Protein AF-A0A352GIX6-F1 (afdb_monomer)

Structure (mmCIF, N/CA/C/O backbone):
data_AF-A0A352GIX6-F1
#
_entry.id   AF-A0A352GIX6-F1
#
loop_
_atom_site.group_PDB
_atom_site.id
_atom_site.type_symbol
_atom_site.label_atom_id
_atom_site.label_alt_id
_atom_site.label_comp_id
_atom_site.label_asym_id
_atom_site.label_entity_id
_atom_site.label_seq_id
_atom_site.pdbx_PDB_ins_code
_atom_site.Cartn_x
_atom_site.Cartn_y
_atom_site.Cartn_z
_atom_site.occupancy
_atom_site.B_iso_or_equiv
_atom_site.auth_seq_id
_atom_site.auth_comp_id
_atom_site.auth_asym_id
_atom_site.auth_atom_id
_atom_site.pdbx_PDB_model_num
ATOM 1 N N . LYS A 1 1 ? 12.774 12.248 -13.708 1.00 42.34 1 LYS A N 1
ATOM 2 C CA . LYS A 1 1 ? 13.235 11.854 -12.356 1.00 42.34 1 LYS A CA 1
ATOM 3 C C . LYS A 1 1 ? 14.541 11.072 -12.514 1.00 42.34 1 LYS A C 1
ATOM 5 O O . LYS A 1 1 ? 14.496 9.900 -12.850 1.00 42.34 1 LYS A O 1
ATOM 10 N N . THR A 1 2 ? 15.687 11.749 -12.413 1.00 44.34 2 THR A N 1
ATOM 11 C CA . THR A 1 2 ? 17.051 11.194 -12.540 1.00 44.34 2 THR A CA 1
ATOM 12 C C . THR A 1 2 ? 17.652 11.023 -11.147 1.00 44.34 2 THR A C 1
ATOM 14 O O . THR A 1 2 ? 18.487 11.800 -10.703 1.00 44.34 2 THR A O 1
ATOM 17 N N . GLY A 1 3 ? 17.160 10.013 -10.443 1.00 44.16 3 GLY A N 1
ATOM 18 C CA . GLY A 1 3 ? 17.657 9.559 -9.152 1.00 44.16 3 GLY A CA 1
ATOM 19 C C . GLY A 1 3 ? 17.066 8.177 -8.933 1.00 44.16 3 GLY A C 1
ATOM 20 O O . GLY A 1 3 ? 15.849 8.023 -9.021 1.00 44.16 3 GLY A O 1
ATOM 21 N N . MET A 1 4 ? 17.912 7.160 -8.779 1.00 46.12 4 MET A N 1
ATOM 22 C CA . MET A 1 4 ? 17.459 5.820 -8.413 1.00 46.12 4 MET A CA 1
ATOM 23 C C . MET A 1 4 ? 16.959 5.877 -6.969 1.00 46.12 4 MET A C 1
ATOM 25 O O . MET A 1 4 ? 17.721 5.645 -6.038 1.00 46.12 4 MET A O 1
ATOM 29 N N . GLU A 1 5 ? 15.684 6.207 -6.788 1.00 52.06 5 GLU A N 1
ATOM 30 C CA . GLU A 1 5 ? 14.963 5.989 -5.535 1.00 52.06 5 GLU A CA 1
ATOM 31 C C . GLU A 1 5 ? 14.752 4.475 -5.391 1.00 52.06 5 GLU A C 1
ATOM 33 O O . GLU A 1 5 ? 13.678 3.945 -5.670 1.00 52.06 5 GLU A O 1
ATOM 38 N N . MET A 1 6 ? 15.812 3.743 -5.031 1.00 55.06 6 MET A N 1
ATOM 39 C CA . MET A 1 6 ? 15.712 2.339 -4.624 1.00 55.06 6 MET A CA 1
ATOM 40 C C . MET A 1 6 ? 15.178 2.267 -3.189 1.00 55.06 6 MET A C 1
ATOM 42 O O . MET A 1 6 ? 15.855 1.806 -2.274 1.00 55.06 6 MET A O 1
ATOM 46 N N . GLY A 1 7 ? 13.962 2.769 -2.985 1.00 67.19 7 GLY A N 1
ATOM 47 C CA . GLY A 1 7 ? 13.202 2.537 -1.766 1.00 67.19 7 GLY A CA 1
ATOM 48 C C . GLY A 1 7 ? 12.529 1.170 -1.843 1.00 67.19 7 GLY A C 1
ATOM 49 O O . GLY A 1 7 ? 11.880 0.848 -2.838 1.00 67.19 7 GLY A O 1
ATOM 50 N N . SER A 1 8 ? 12.678 0.350 -0.803 1.00 73.56 8 SER A N 1
ATOM 51 C CA . SER A 1 8 ? 11.826 -0.833 -0.651 1.00 73.56 8 SER A CA 1
ATOM 52 C C . SER A 1 8 ? 10.446 -0.381 -0.183 1.00 73.56 8 SER A C 1
ATOM 54 O O . SER A 1 8 ? 10.345 0.369 0.785 1.00 73.56 8 SER A O 1
ATOM 56 N N . TRP A 1 9 ? 9.392 -0.831 -0.861 1.00 80.75 9 TRP A N 1
ATOM 57 C CA . TRP A 1 9 ? 8.010 -0.522 -0.500 1.00 80.75 9 TRP A CA 1
ATOM 58 C C . TRP A 1 9 ? 7.273 -1.776 -0.025 1.00 80.75 9 TRP A C 1
ATOM 60 O O . TRP A 1 9 ? 7.615 -2.902 -0.389 1.00 80.75 9 TRP A O 1
ATOM 70 N N . PHE A 1 10 ? 6.236 -1.568 0.785 1.00 82.62 10 PHE A N 1
ATOM 71 C CA . PHE A 1 10 ? 5.347 -2.621 1.273 1.00 82.62 10 PHE A CA 1
ATOM 72 C C . PHE A 1 10 ? 3.919 -2.381 0.782 1.00 82.62 10 PHE A C 1
ATOM 74 O O . PHE A 1 10 ? 3.495 -1.238 0.624 1.00 82.62 10 PHE A O 1
ATOM 81 N N . GLY A 1 11 ? 3.177 -3.465 0.535 1.00 85.94 11 GLY A N 1
ATOM 82 C CA . GLY A 1 11 ? 1.848 -3.416 -0.072 1.00 85.94 11 GLY A CA 1
ATOM 83 C C . GLY A 1 11 ? 0.804 -4.288 0.622 1.00 85.94 11 GLY A C 1
ATOM 84 O O . GLY A 1 11 ? 1.053 -5.459 0.899 1.00 85.94 11 GLY A O 1
ATOM 85 N N . LEU A 1 12 ? -0.366 -3.690 0.867 1.00 88.44 12 LEU A N 1
ATOM 86 C CA . LEU A 1 12 ? -1.664 -4.302 1.187 1.00 88.44 12 LEU A CA 1
ATOM 87 C C . LEU A 1 12 ? -2.327 -5.000 -0.014 1.00 88.44 12 LEU A C 1
ATOM 89 O O . LEU A 1 12 ? -2.843 -4.271 -0.854 1.00 88.44 12 LEU A O 1
ATOM 93 N N . LEU A 1 13 ? -2.382 -6.336 -0.124 1.00 90.38 13 LEU A N 1
ATOM 94 C CA . LEU A 1 13 ? -3.147 -7.006 -1.196 1.00 90.38 13 LEU A CA 1
ATOM 95 C C . LEU A 1 13 ? -4.295 -7.870 -0.662 1.00 90.38 13 LEU A C 1
ATOM 97 O O . LEU A 1 13 ? -4.161 -8.542 0.359 1.00 90.38 13 LEU A O 1
ATOM 101 N N . ALA A 1 14 ? -5.406 -7.882 -1.400 1.00 91.25 14 ALA A N 1
ATOM 102 C CA . ALA A 1 14 ? -6.563 -8.746 -1.175 1.00 91.25 14 ALA A CA 1
ATOM 103 C C . ALA A 1 14 ? -6.861 -9.584 -2.440 1.00 91.25 14 ALA A C 1
ATOM 105 O O . ALA A 1 14 ? -6.452 -9.188 -3.536 1.00 91.25 14 ALA A O 1
ATOM 106 N N . PRO A 1 15 ? -7.560 -10.731 -2.328 1.00 94.31 15 PRO A N 1
ATOM 107 C CA . PRO A 1 15 ? -7.900 -11.570 -3.478 1.00 94.31 15 PRO A CA 1
ATOM 108 C C . PRO A 1 15 ? -8.700 -10.838 -4.563 1.00 94.31 15 PRO A C 1
ATOM 110 O O . PRO A 1 15 ? -9.482 -9.924 -4.281 1.00 94.31 15 PRO A O 1
ATOM 113 N N . ALA A 1 16 ? -8.560 -11.292 -5.810 1.00 92.31 16 ALA A N 1
ATOM 114 C CA . ALA A 1 16 ? -9.378 -10.799 -6.913 1.00 92.31 16 ALA A CA 1
ATOM 115 C C . ALA A 1 16 ? -10.873 -11.029 -6.624 1.00 92.31 16 ALA 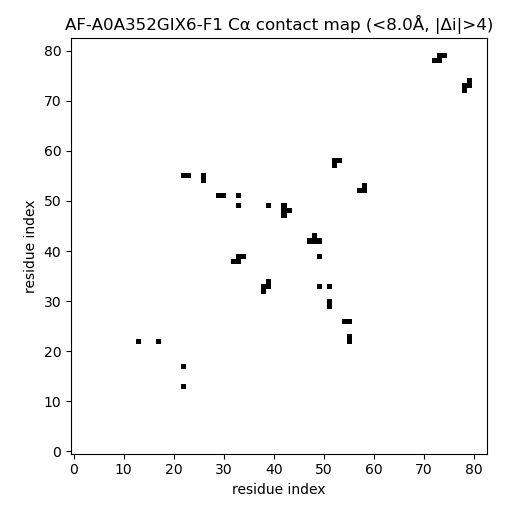A C 1
ATOM 117 O O . ALA A 1 16 ? -11.267 -12.096 -6.158 1.00 92.31 16 ALA A O 1
ATOM 118 N N . GLY A 1 17 ? -11.698 -10.013 -6.886 1.00 92.31 17 GLY A N 1
ATOM 119 C CA . GLY A 1 17 ? -13.133 -10.048 -6.588 1.00 92.31 17 GLY A CA 1
ATOM 120 C C . GLY A 1 17 ? -13.504 -9.687 -5.146 1.00 92.31 17 GLY A C 1
ATOM 121 O O . GLY A 1 17 ? -14.682 -9.746 -4.803 1.00 92.31 17 GLY A O 1
ATOM 122 N N . THR A 1 18 ? -12.543 -9.284 -4.304 1.00 94.50 18 THR A N 1
ATOM 123 C CA . THR A 1 18 ? -12.857 -8.731 -2.977 1.00 94.50 1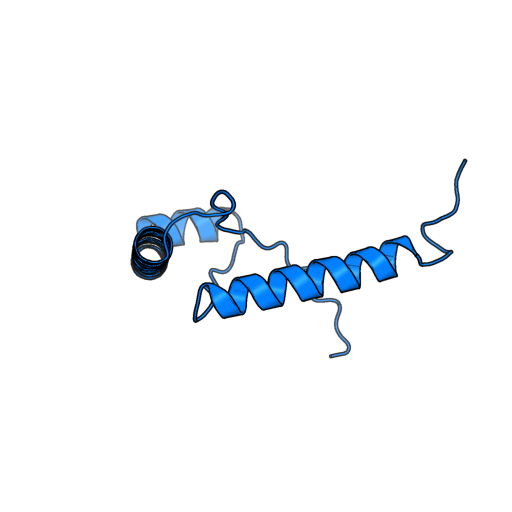8 THR A CA 1
ATOM 124 C C . THR A 1 18 ? -13.814 -7.536 -3.122 1.00 94.50 18 THR A C 1
ATOM 126 O O . THR A 1 18 ? -13.513 -6.620 -3.893 1.00 94.50 18 THR A O 1
ATOM 129 N N . PRO A 1 19 ? -14.950 -7.506 -2.397 1.00 96.25 19 PRO A N 1
ATOM 130 C CA . PRO A 1 19 ? -15.901 -6.401 -2.477 1.00 96.25 19 PRO A CA 1
ATOM 131 C C . PRO A 1 19 ? -15.257 -5.056 -2.134 1.00 96.25 19 PRO A C 1
ATOM 133 O O . PRO A 1 19 ? -14.474 -4.966 -1.184 1.00 96.25 19 PRO A O 1
ATOM 136 N N . LYS A 1 20 ? -15.648 -3.995 -2.852 1.00 92.75 20 LYS A N 1
ATOM 137 C CA . LYS A 1 20 ? -15.105 -2.642 -2.652 1.00 92.75 20 LYS A CA 1
ATOM 138 C C . LYS A 1 20 ? -15.204 -2.180 -1.195 1.00 92.75 20 LYS A C 1
ATOM 140 O O . LYS A 1 20 ? -14.230 -1.670 -0.661 1.00 92.75 20 LYS A O 1
ATOM 145 N N . GLU A 1 21 ? -16.317 -2.449 -0.516 1.00 95.31 21 GLU A N 1
ATOM 146 C CA . GLU A 1 21 ? -16.484 -2.078 0.896 1.00 95.31 21 GLU A CA 1
ATOM 147 C C . GLU A 1 21 ? -15.441 -2.712 1.829 1.00 95.31 21 GLU A C 1
ATOM 149 O O . GLU A 1 21 ? -15.026 -2.094 2.808 1.00 95.31 21 GLU A O 1
ATOM 154 N N . ALA A 1 22 ? -15.010 -3.947 1.556 1.00 95.81 22 ALA A N 1
ATOM 155 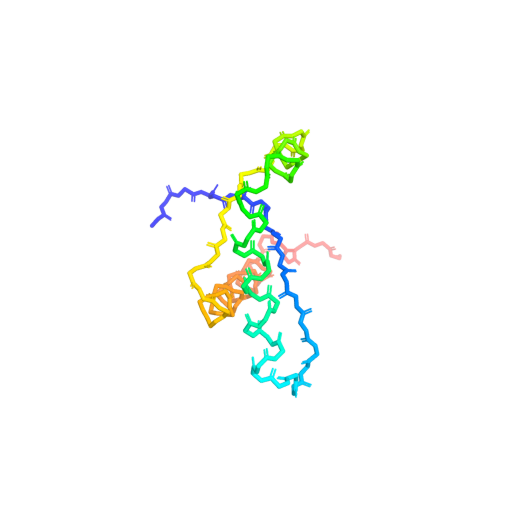C CA . ALA A 1 22 ? -13.970 -4.595 2.347 1.00 95.81 22 ALA A CA 1
ATOM 156 C C . ALA A 1 22 ? -12.601 -3.949 2.087 1.00 95.81 22 ALA A C 1
ATOM 158 O O . ALA A 1 22 ? -11.850 -3.710 3.032 1.00 95.81 22 ALA A O 1
ATOM 159 N N . VAL A 1 23 ? -12.307 -3.606 0.828 1.00 94.38 23 VAL A N 1
ATOM 160 C CA . VAL A 1 23 ? -11.087 -2.876 0.449 1.00 94.38 23 VAL A CA 1
ATOM 161 C C . VAL A 1 23 ? -11.057 -1.494 1.103 1.00 94.38 23 VAL A C 1
ATOM 163 O O . VAL A 1 23 ? -10.058 -1.132 1.722 1.00 94.38 23 VAL A O 1
ATOM 166 N N . ASP A 1 24 ? -12.165 -0.760 1.050 1.00 93.62 24 ASP A N 1
ATOM 167 C CA . ASP A 1 24 ? -12.281 0.578 1.632 1.00 93.62 24 ASP A CA 1
ATOM 168 C C . ASP A 1 24 ? -12.101 0.536 3.163 1.00 93.62 24 ASP A C 1
ATOM 170 O O . ASP A 1 24 ? -11.406 1.379 3.735 1.00 93.62 24 ASP A O 1
ATOM 174 N N . LYS A 1 25 ? -12.643 -0.488 3.841 1.00 94.38 25 LYS A N 1
ATOM 175 C CA . LYS A 1 25 ? -12.427 -0.709 5.284 1.00 94.38 25 LYS A CA 1
ATOM 176 C C . LYS A 1 25 ? -10.964 -0.993 5.621 1.00 94.38 25 LYS A C 1
ATOM 178 O O . LYS A 1 25 ? -10.445 -0.430 6.585 1.00 94.38 25 LYS A O 1
ATOM 183 N N . LEU A 1 26 ? -10.290 -1.842 4.843 1.00 92.50 26 LEU A N 1
ATOM 184 C CA . LEU A 1 26 ? -8.861 -2.120 5.025 1.00 92.50 26 LEU A CA 1
ATOM 185 C C . LEU A 1 26 ? -8.028 -0.853 4.823 1.00 92.50 26 LEU A C 1
ATOM 187 O O . LEU A 1 26 ? -7.148 -0.554 5.629 1.00 92.50 26 LEU A O 1
ATOM 191 N N . PHE A 1 27 ? -8.347 -0.069 3.796 1.00 92.50 27 PHE A N 1
ATOM 192 C CA . PHE A 1 27 ? -7.676 1.195 3.530 1.00 92.50 27 PHE A CA 1
ATOM 193 C C . PHE A 1 27 ? -7.869 2.208 4.666 1.00 92.50 27 PHE A C 1
ATOM 195 O O . PHE A 1 27 ? -6.900 2.814 5.124 1.00 92.50 27 PHE A O 1
ATOM 202 N N . ALA A 1 28 ? -9.086 2.342 5.197 1.00 92.50 28 ALA A N 1
ATOM 203 C CA . ALA A 1 28 ? -9.361 3.201 6.349 1.00 92.50 28 ALA A CA 1
ATOM 204 C C . ALA A 1 28 ? -8.582 2.766 7.607 1.00 92.50 28 ALA A C 1
ATOM 206 O O . ALA A 1 28 ? -8.064 3.608 8.349 1.00 92.50 28 ALA A O 1
ATOM 207 N N . ALA A 1 29 ? -8.440 1.456 7.833 1.00 91.19 29 ALA A N 1
ATOM 208 C CA . ALA A 1 29 ? -7.629 0.928 8.928 1.00 91.19 29 ALA A CA 1
ATOM 209 C C . ALA A 1 29 ? -6.137 1.254 8.742 1.00 91.19 29 ALA A C 1
ATOM 211 O O . ALA A 1 29 ? -5.484 1.689 9.691 1.00 91.19 29 ALA A O 1
ATOM 212 N N . MET A 1 30 ? -5.610 1.132 7.519 1.00 88.94 30 MET A N 1
ATOM 213 C CA . MET A 1 30 ? -4.234 1.525 7.186 1.00 88.94 30 MET A CA 1
ATOM 214 C C . MET A 1 30 ? -4.007 3.023 7.407 1.00 88.94 30 MET A C 1
ATOM 216 O O . MET A 1 30 ? -3.040 3.416 8.058 1.00 88.94 30 MET A O 1
ATOM 220 N N . GLN A 1 31 ? -4.937 3.867 6.958 1.00 88.62 31 GLN A N 1
ATOM 221 C CA . GLN A 1 31 ? -4.880 5.304 7.219 1.00 88.62 31 GLN A CA 1
ATOM 222 C C . GLN A 1 31 ? -4.912 5.639 8.712 1.00 88.62 31 GLN A C 1
ATOM 224 O O . GLN A 1 31 ? -4.255 6.585 9.128 1.00 88.62 31 GLN A O 1
ATOM 229 N N . SER A 1 32 ? -5.623 4.861 9.526 1.00 88.44 32 SER A N 1
ATOM 230 C CA . SER A 1 32 ? -5.623 5.029 10.986 1.00 88.44 32 SER A CA 1
ATOM 231 C C . SER A 1 32 ? -4.309 4.550 11.618 1.00 88.44 32 SER A C 1
ATOM 233 O O . SER A 1 32 ? -3.842 5.103 12.614 1.00 88.44 32 SER A O 1
ATOM 235 N N . ALA A 1 33 ? -3.666 3.537 11.030 1.00 85.19 33 ALA A N 1
ATOM 236 C CA . ALA A 1 33 ? -2.382 3.026 11.497 1.00 85.19 33 ALA A CA 1
ATOM 237 C C . ALA A 1 33 ? -1.248 4.053 11.336 1.00 85.19 33 ALA A 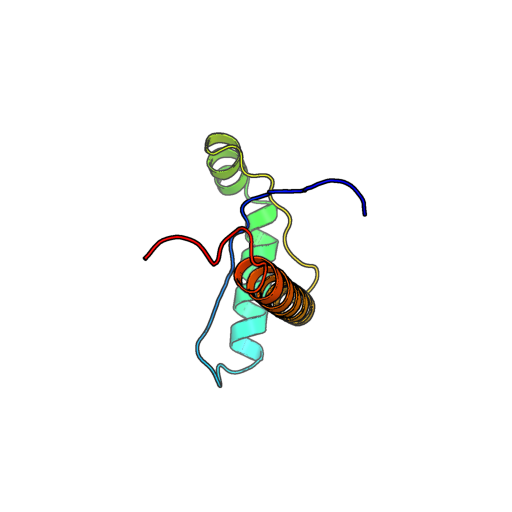C 1
ATOM 239 O O . ALA A 1 33 ? -0.345 4.078 12.174 1.00 85.19 33 ALA A O 1
ATOM 240 N N . LYS A 1 34 ? -1.322 4.951 10.340 1.00 81.12 34 LYS A N 1
ATOM 241 C CA . LYS A 1 34 ? -0.315 6.009 10.118 1.00 81.12 34 LYS A CA 1
ATOM 242 C C . LYS A 1 34 ? -0.180 6.981 11.292 1.00 81.12 34 LYS A C 1
ATOM 244 O O . LYS A 1 34 ? 0.879 7.565 11.476 1.00 81.12 34 LYS A O 1
ATOM 249 N N . THR A 1 35 ? -1.233 7.146 12.095 1.00 83.69 35 THR A N 1
ATOM 250 C CA . THR A 1 35 ? -1.235 8.014 13.284 1.00 83.69 35 THR A CA 1
ATOM 251 C C . THR A 1 35 ? -0.963 7.253 14.580 1.00 83.69 35 THR A C 1
ATOM 253 O O . THR A 1 35 ? -0.904 7.854 15.650 1.00 83.69 35 THR A O 1
ATOM 256 N N . SER A 1 36 ? -0.811 5.927 14.527 1.00 88.25 36 SER A N 1
ATOM 257 C CA . SER A 1 36 ? -0.520 5.129 15.713 1.00 88.25 36 SER A CA 1
ATOM 258 C C . SER A 1 36 ? 0.957 5.247 16.078 1.00 88.25 36 SER A C 1
ATOM 260 O O . SER A 1 36 ? 1.824 4.742 15.365 1.00 88.25 36 SER A O 1
ATOM 262 N N . ALA A 1 37 ? 1.245 5.867 17.226 1.00 85.88 37 ALA A N 1
ATOM 263 C CA . ALA A 1 37 ? 2.610 6.034 17.731 1.00 85.88 37 ALA A CA 1
ATOM 264 C C . ALA A 1 37 ? 3.364 4.697 17.804 1.00 85.88 37 ALA A C 1
ATOM 266 O O . ALA A 1 37 ? 4.489 4.593 17.330 1.00 85.88 37 ALA A O 1
ATOM 267 N N . LYS A 1 38 ? 2.694 3.638 18.274 1.00 88.50 38 LYS A N 1
ATOM 268 C CA . LYS A 1 38 ? 3.266 2.288 18.344 1.00 88.50 38 LYS A CA 1
ATOM 269 C C . LYS A 1 38 ? 3.668 1.744 16.968 1.00 88.50 38 LYS A C 1
ATOM 271 O O . LYS A 1 38 ? 4.687 1.069 16.851 1.00 88.50 38 LYS A O 1
ATOM 276 N N . VAL A 1 39 ? 2.861 1.997 15.937 1.00 86.56 39 VAL A N 1
ATOM 277 C CA . VAL A 1 39 ? 3.145 1.557 14.560 1.00 86.56 39 VAL A CA 1
ATOM 278 C C . VAL A 1 39 ? 4.317 2.353 13.989 1.00 86.56 39 VAL A C 1
ATOM 280 O O . VAL A 1 39 ? 5.261 1.762 13.467 1.00 86.56 39 VAL A O 1
ATOM 283 N N . LEU A 1 40 ? 4.305 3.673 14.176 1.00 83.06 40 LEU A N 1
ATOM 284 C CA . LEU A 1 40 ? 5.382 4.569 13.760 1.00 83.06 40 LEU A CA 1
ATOM 285 C C . LEU A 1 40 ? 6.721 4.220 14.418 1.00 83.06 40 LEU A C 1
ATOM 287 O O . LEU A 1 40 ? 7.734 4.175 13.732 1.00 83.06 40 LEU A O 1
ATOM 291 N N . GLU A 1 41 ? 6.748 3.943 15.723 1.00 87.00 41 GLU A N 1
ATOM 292 C CA . GLU A 1 41 ? 7.974 3.559 16.434 1.00 87.00 41 GLU A CA 1
ATOM 293 C C . GLU A 1 41 ? 8.570 2.258 15.895 1.00 87.00 41 GLU A C 1
ATOM 295 O O . GLU A 1 41 ? 9.780 2.159 15.696 1.00 87.00 41 GLU A O 1
ATOM 300 N N . ARG A 1 42 ? 7.726 1.263 15.602 1.00 85.56 42 ARG A N 1
ATOM 301 C CA . ARG A 1 42 ? 8.183 -0.007 15.023 1.00 85.56 42 ARG A CA 1
ATOM 302 C C . ARG A 1 42 ? 8.728 0.167 13.611 1.00 85.56 42 ARG A C 1
ATOM 304 O O . ARG A 1 42 ? 9.746 -0.437 13.292 1.00 85.56 42 ARG A O 1
ATOM 311 N N . LEU A 1 43 ? 8.082 0.997 12.796 1.00 80.00 43 LEU A N 1
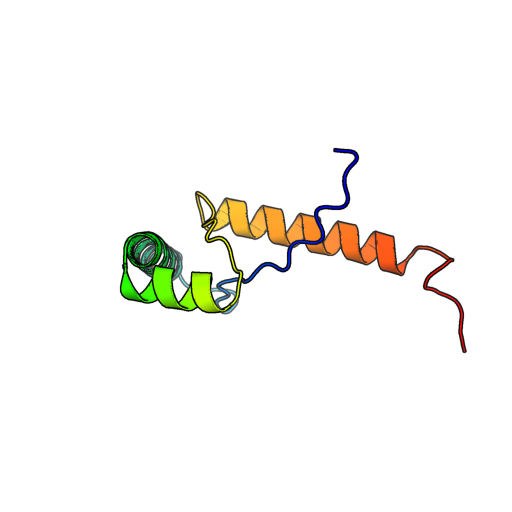ATOM 312 C CA . LEU A 1 43 ? 8.494 1.254 11.416 1.00 80.00 43 LEU A CA 1
ATOM 313 C C . LEU A 1 43 ? 9.771 2.105 11.345 1.00 80.00 43 LEU A C 1
ATOM 315 O O . LEU A 1 43 ? 10.687 1.771 10.594 1.00 80.00 43 LEU A O 1
ATOM 319 N N . LYS A 1 44 ? 9.914 3.097 12.231 1.00 80.94 44 LYS A N 1
ATOM 320 C CA . LYS A 1 44 ? 11.182 3.815 12.437 1.00 80.94 44 LYS A CA 1
ATOM 321 C C . LYS A 1 44 ? 12.312 2.876 12.856 1.00 80.94 44 LYS A C 1
ATOM 323 O O . LYS A 1 44 ? 13.426 3.012 12.365 1.00 80.94 44 LYS A O 1
ATOM 328 N N . GLY A 1 45 ? 12.021 1.899 13.717 1.00 81.81 45 GLY A N 1
ATOM 329 C CA . GLY A 1 45 ? 12.995 0.897 14.161 1.00 81.81 45 GLY A CA 1
ATOM 330 C C . GLY A 1 45 ? 13.568 0.021 13.040 1.00 81.81 45 GLY A C 1
ATOM 331 O O . GLY A 1 45 ? 14.658 -0.517 13.203 1.00 81.81 45 GLY A O 1
ATOM 332 N N . ILE A 1 46 ? 12.874 -0.097 11.903 1.00 79.44 46 ILE A N 1
ATOM 333 C CA . ILE A 1 46 ? 13.343 -0.827 10.713 1.00 79.44 46 ILE A CA 1
ATOM 334 C C . ILE A 1 46 ? 13.780 0.109 9.573 1.00 79.44 46 ILE A C 1
ATOM 336 O O . ILE A 1 46 ? 13.939 -0.339 8.441 1.00 79.44 46 ILE A O 1
ATOM 340 N N . GLY A 1 47 ? 13.953 1.407 9.853 1.00 71.94 47 GLY A N 1
ATOM 341 C CA . GLY A 1 47 ? 14.370 2.401 8.861 1.00 71.94 47 GLY A CA 1
ATOM 342 C C . GLY A 1 47 ? 13.347 2.643 7.747 1.00 71.94 47 GLY A C 1
ATOM 343 O O . GLY A 1 47 ? 13.727 3.086 6.670 1.00 71.94 47 GLY A O 1
ATOM 344 N N . SER A 1 48 ? 12.069 2.321 7.973 1.00 71.25 48 SER A N 1
ATOM 345 C CA . SER A 1 48 ? 10.999 2.536 6.996 1.00 71.25 48 SER A CA 1
ATOM 346 C C . SER A 1 48 ? 10.285 3.859 7.252 1.00 71.25 48 SER A C 1
ATOM 348 O O . SER A 1 48 ? 9.770 4.102 8.347 1.00 71.25 48 SER A O 1
ATOM 350 N N . GLU A 1 49 ? 10.210 4.692 6.221 1.00 67.44 49 GLU A N 1
ATOM 351 C CA . GLU A 1 49 ? 9.358 5.877 6.200 1.00 67.44 49 GLU A CA 1
ATOM 352 C C . GLU A 1 49 ? 7.949 5.468 5.759 1.00 67.44 49 GLU A C 1
ATOM 354 O O . GLU A 1 49 ? 7.776 4.714 4.800 1.00 67.44 49 GLU A O 1
ATOM 359 N N . ILE A 1 50 ? 6.930 5.900 6.509 1.00 67.88 50 ILE A N 1
ATOM 360 C CA . ILE A 1 50 ? 5.543 5.563 6.182 1.00 67.88 50 ILE A CA 1
ATOM 361 C C . ILE A 1 50 ? 5.012 6.595 5.203 1.00 67.88 50 ILE A C 1
ATOM 363 O O . ILE A 1 50 ? 4.643 7.698 5.604 1.00 67.88 50 ILE A O 1
ATOM 367 N N . GLU A 1 51 ? 4.869 6.186 3.953 1.00 69.12 51 GLU A N 1
ATOM 368 C CA . GLU A 1 51 ? 4.019 6.873 2.995 1.00 69.12 51 GLU A CA 1
ATOM 369 C C . GLU A 1 51 ? 2.873 5.928 2.622 1.00 69.12 51 GLU A C 1
ATOM 371 O O . GLU A 1 51 ? 3.081 4.859 2.049 1.00 69.12 51 GLU A O 1
ATOM 376 N N . ILE A 1 52 ? 1.653 6.276 3.038 1.00 74.00 52 ILE A N 1
ATOM 377 C CA . ILE A 1 52 ? 0.448 5.551 2.622 1.00 74.00 52 ILE A CA 1
ATOM 378 C C . ILE A 1 52 ? -0.120 6.288 1.420 1.00 74.00 52 ILE A C 1
ATOM 380 O O . ILE A 1 52 ? -0.303 7.501 1.486 1.00 74.00 52 ILE A O 1
ATOM 384 N N . SER A 1 53 ? -0.436 5.548 0.359 1.00 81.19 53 SER A N 1
ATOM 385 C CA . SER A 1 53 ? -1.146 6.077 -0.807 1.00 81.19 53 SER A CA 1
ATOM 386 C C . SER A 1 53 ? -2.434 6.806 -0.410 1.00 81.19 53 SER A C 1
ATOM 388 O O . SER A 1 53 ? -3.139 6.373 0.502 1.00 81.19 53 SER A O 1
ATOM 390 N N . ASP A 1 54 ? -2.815 7.825 -1.170 1.00 84.12 54 ASP A N 1
ATOM 391 C CA . ASP A 1 54 ? -4.063 8.574 -1.015 1.00 84.12 54 ASP A CA 1
ATOM 392 C C . ASP A 1 54 ? -5.314 7.720 -1.291 1.00 84.12 54 ASP A C 1
ATOM 394 O O . ASP A 1 54 ? -6.391 8.022 -0.776 1.00 84.12 54 ASP A O 1
ATOM 398 N N . SER A 1 55 ? -5.198 6.640 -2.079 1.00 90.12 55 SER A N 1
ATOM 399 C CA . SER A 1 55 ? -6.303 5.707 -2.366 1.00 90.12 55 SER A CA 1
ATOM 400 C C . SER A 1 55 ? -5.833 4.292 -2.753 1.00 90.12 55 SER A C 1
ATOM 402 O O . SER A 1 55 ? -4.711 4.137 -3.250 1.00 90.12 55 SER A O 1
ATOM 404 N N . PRO A 1 56 ? -6.690 3.257 -2.599 1.00 90.06 56 PRO A N 1
ATOM 405 C CA . PRO A 1 56 ? -6.425 1.911 -3.121 1.00 90.06 56 PRO A CA 1
ATOM 406 C C . PRO A 1 56 ? -6.120 1.899 -4.625 1.00 90.06 56 PRO A C 1
ATOM 408 O O . PRO A 1 56 ? -5.227 1.184 -5.079 1.00 90.06 56 PRO A O 1
ATOM 411 N N . GLU A 1 57 ? -6.832 2.717 -5.400 1.00 90.75 57 GLU A N 1
ATOM 412 C CA . GLU A 1 57 ? -6.661 2.863 -6.845 1.00 90.75 57 GLU A CA 1
ATOM 413 C C . GLU A 1 57 ? -5.282 3.427 -7.206 1.00 90.75 57 GLU A C 1
ATOM 415 O O . GLU A 1 57 ? -4.622 2.916 -8.113 1.00 90.75 57 GLU A O 1
ATOM 420 N N . GLN A 1 58 ? -4.810 4.441 -6.475 1.00 90.06 58 GLN A N 1
ATOM 421 C CA . GLN A 1 58 ? -3.482 5.023 -6.682 1.00 90.06 58 GLN A CA 1
ATOM 422 C C . GLN A 1 58 ? -2.372 4.020 -6.346 1.00 90.06 58 GLN A C 1
ATOM 424 O O . GLN A 1 58 ? -1.402 3.914 -7.097 1.00 90.06 58 GLN A O 1
ATOM 429 N N . PHE A 1 59 ? -2.524 3.237 -5.271 1.00 90.19 59 PHE A N 1
ATOM 430 C CA . PHE A 1 59 ? -1.586 2.154 -4.968 1.00 90.19 59 PHE A CA 1
ATOM 431 C C . PHE A 1 59 ? -1.575 1.087 -6.071 1.00 90.19 59 PHE A C 1
ATOM 433 O O . PHE A 1 59 ? -0.511 0.647 -6.509 1.00 90.19 59 PHE A O 1
ATOM 440 N N . GLY A 1 60 ? -2.753 0.716 -6.581 1.00 90.06 60 GLY A N 1
ATOM 441 C CA . GLY A 1 60 ? -2.881 -0.193 -7.718 1.00 90.06 60 GLY A CA 1
ATOM 442 C C . GLY A 1 60 ? -2.147 0.316 -8.962 1.00 90.06 60 GLY A C 1
ATOM 443 O O . GLY A 1 60 ? -1.419 -0.44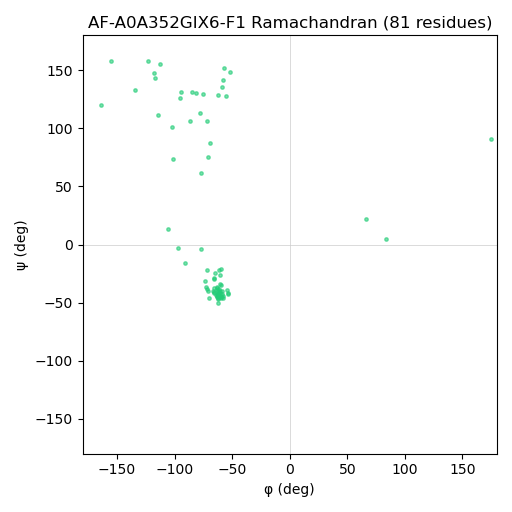8 -9.598 1.00 90.06 60 GLY A O 1
ATOM 444 N N . ALA A 1 61 ? -2.274 1.606 -9.279 1.00 91.69 61 ALA A N 1
ATOM 445 C CA . ALA A 1 61 ? -1.555 2.235 -10.386 1.00 91.69 61 ALA A CA 1
ATOM 446 C C . ALA A 1 61 ? -0.031 2.219 -10.171 1.00 91.69 61 ALA A C 1
ATOM 448 O O . ALA A 1 61 ? 0.707 1.816 -11.071 1.00 9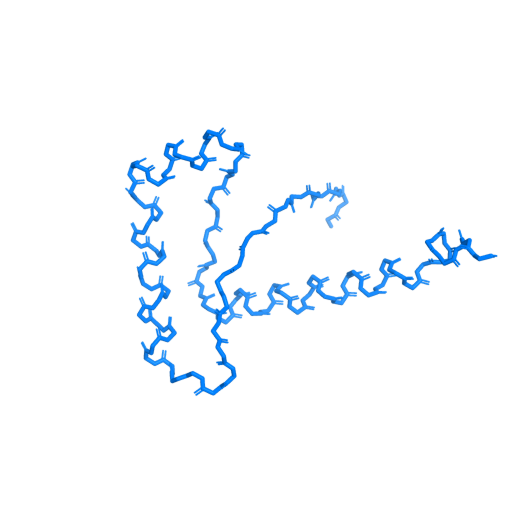1.69 61 ALA A O 1
ATOM 449 N N . TYR A 1 62 ? 0.437 2.567 -8.967 1.00 89.88 62 TYR A N 1
ATOM 450 C CA . TYR A 1 62 ? 1.858 2.509 -8.616 1.00 89.88 62 TYR A CA 1
ATOM 451 C C . TYR A 1 62 ? 2.429 1.098 -8.797 1.00 89.88 62 TYR A C 1
ATOM 453 O O . TYR A 1 62 ? 3.470 0.928 -9.430 1.00 89.88 62 TYR A O 1
ATOM 461 N N . MET A 1 63 ? 1.725 0.071 -8.315 1.00 90.00 63 MET A N 1
ATOM 462 C CA . MET A 1 63 ? 2.146 -1.322 -8.465 1.00 90.00 63 MET A CA 1
ATOM 463 C C . MET A 1 63 ? 2.259 -1.736 -9.940 1.00 90.00 63 MET A C 1
ATOM 465 O O . MET A 1 63 ? 3.226 -2.395 -10.319 1.00 90.00 63 MET A O 1
ATOM 469 N N . GLN A 1 64 ? 1.310 -1.328 -10.789 1.00 91.00 64 GLN A N 1
ATOM 470 C CA . GLN A 1 64 ? 1.370 -1.590 -12.233 1.00 91.00 64 GLN A CA 1
ATOM 471 C C . GLN A 1 64 ? 2.588 -0.930 -12.886 1.00 91.00 64 GLN A C 1
ATOM 473 O O . GLN A 1 64 ? 3.241 -1.537 -13.735 1.00 91.00 64 GLN A O 1
ATOM 478 N N . ASP A 1 65 ? 2.931 0.289 -12.481 1.00 91.50 65 ASP A N 1
ATOM 479 C CA . ASP A 1 65 ? 4.096 0.989 -13.017 1.00 91.50 65 ASP A CA 1
ATOM 480 C C . ASP A 1 65 ? 5.417 0.396 -12.517 1.00 91.50 65 ASP A C 1
ATOM 482 O O . ASP A 1 65 ? 6.354 0.255 -13.304 1.00 91.50 65 ASP A O 1
ATOM 486 N N . GLN A 1 66 ? 5.476 -0.049 -11.257 1.00 89.75 66 GLN A N 1
ATOM 487 C CA . GLN A 1 66 ? 6.613 -0.810 -10.736 1.00 89.75 66 GLN A CA 1
ATOM 488 C C . GLN A 1 66 ? 6.814 -2.110 -11.520 1.00 89.75 66 GLN A C 1
ATOM 490 O O . GLN A 1 66 ? 7.932 -2.404 -11.936 1.00 89.75 66 GLN A O 1
ATOM 495 N N . LEU A 1 67 ? 5.743 -2.864 -11.788 1.00 88.56 67 LEU A N 1
ATOM 496 C CA . LEU A 1 67 ? 5.815 -4.095 -12.581 1.00 88.56 67 LEU A CA 1
ATOM 497 C C . LEU A 1 67 ? 6.347 -3.838 -13.996 1.00 88.56 67 LEU A C 1
ATOM 499 O O . LEU A 1 67 ? 7.233 -4.561 -14.452 1.00 88.56 67 LEU A O 1
ATOM 503 N N . LYS A 1 68 ? 5.861 -2.794 -14.680 1.00 90.75 68 LYS A N 1
ATOM 504 C CA . LYS A 1 68 ? 6.364 -2.408 -16.011 1.00 90.75 68 LYS A CA 1
ATOM 505 C C . LYS A 1 68 ? 7.839 -2.018 -15.965 1.00 90.75 68 LYS A C 1
ATOM 507 O O . LYS A 1 68 ? 8.604 -2.422 -16.838 1.00 90.75 68 LYS A O 1
ATOM 512 N N . TRP A 1 69 ? 8.239 -1.242 -14.958 1.00 87.19 69 TRP A N 1
ATOM 513 C CA . TRP A 1 69 ? 9.624 -0.817 -14.799 1.00 87.19 69 TRP A CA 1
ATOM 514 C C . TRP A 1 69 ? 10.546 -2.016 -14.581 1.00 87.19 69 TRP A C 1
ATOM 516 O O . TRP A 1 69 ? 11.514 -2.182 -15.321 1.00 87.19 69 TRP A O 1
ATOM 526 N N . TRP A 1 70 ? 10.204 -2.904 -13.643 1.00 86.00 70 TRP A N 1
ATOM 527 C CA . TRP A 1 70 ? 10.974 -4.116 -13.369 1.00 86.00 70 TRP A CA 1
ATOM 528 C C . TRP A 1 70 ? 11.011 -5.072 -14.561 1.00 86.00 70 TRP A C 1
ATOM 530 O O . TRP A 1 70 ? 12.061 -5.649 -14.831 1.00 86.00 70 TRP A O 1
ATOM 540 N N . ALA A 1 71 ? 9.923 -5.202 -15.324 1.00 87.81 71 ALA A N 1
ATOM 541 C CA . ALA A 1 71 ? 9.935 -5.955 -16.577 1.00 87.81 71 ALA A CA 1
ATOM 542 C C . ALA A 1 71 ? 10.956 -5.376 -17.573 1.00 87.81 71 ALA A C 1
ATOM 544 O O . ALA A 1 71 ? 11.724 -6.129 -18.167 1.00 87.81 71 ALA A O 1
ATOM 545 N N . GLY A 1 72 ? 11.032 -4.047 -17.700 1.00 86.69 72 GLY A N 1
ATOM 546 C CA . GLY A 1 72 ? 12.050 -3.373 -18.512 1.00 86.69 72 GLY A CA 1
ATOM 547 C C . GLY A 1 72 ? 13.477 -3.557 -17.982 1.00 86.69 72 GLY A C 1
ATOM 548 O O . GLY A 1 72 ? 14.406 -3.751 -18.764 1.00 86.69 72 GLY A O 1
ATOM 549 N N . VAL A 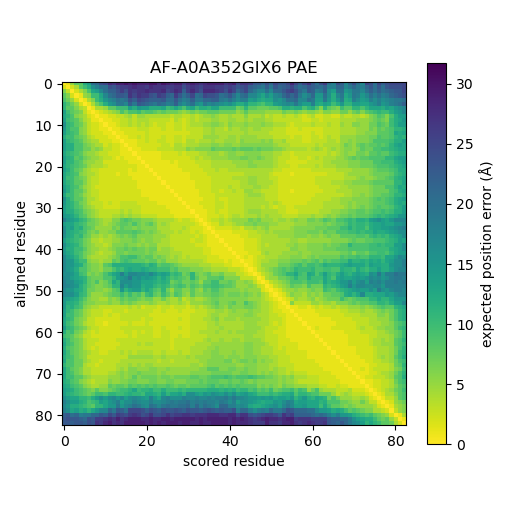1 73 ? 13.661 -3.556 -16.657 1.00 85.69 73 VAL A N 1
ATOM 550 C CA . VAL A 1 73 ? 14.954 -3.863 -16.023 1.00 85.69 73 VAL A CA 1
ATOM 551 C C . VAL A 1 73 ? 15.385 -5.291 -16.351 1.00 85.69 73 VAL A C 1
ATOM 553 O O . VAL A 1 73 ? 16.518 -5.493 -16.772 1.00 85.69 73 VAL A O 1
ATOM 556 N N . LEU A 1 74 ? 14.493 -6.274 -16.227 1.00 85.06 74 LEU A N 1
ATOM 557 C CA . LEU A 1 74 ? 14.782 -7.670 -16.572 1.00 85.06 74 LEU A CA 1
ATOM 558 C C . LEU A 1 74 ? 15.027 -7.867 -18.073 1.00 85.06 74 LEU A C 1
ATOM 560 O O . LEU A 1 74 ? 15.779 -8.762 -18.466 1.00 85.06 74 LEU A O 1
ATOM 564 N N . ASP A 1 75 ? 14.417 -7.038 -18.922 1.00 84.19 75 ASP A N 1
ATOM 565 C CA . ASP A 1 75 ? 14.643 -7.095 -20.362 1.00 84.19 75 ASP A CA 1
ATOM 566 C C . ASP A 1 75 ? 16.037 -6.580 -20.765 1.00 84.19 75 ASP A C 1
ATOM 568 O O . ASP A 1 75 ? 16.573 -6.968 -21.810 1.00 84.19 75 ASP A O 1
ATOM 572 N N . ASN A 1 76 ? 16.668 -5.764 -19.916 1.00 80.44 76 ASN A N 1
ATOM 573 C CA . ASN A 1 76 ? 17.961 -5.167 -20.207 1.00 80.44 76 ASN A CA 1
ATOM 574 C C . ASN A 1 76 ? 19.052 -6.253 -20.377 1.00 80.44 76 ASN A C 1
ATOM 576 O O . ASN A 1 76 ? 19.246 -7.107 -19.503 1.00 80.44 76 ASN A O 1
ATOM 580 N N . PRO A 1 77 ? 19.819 -6.213 -21.485 1.00 79.06 77 PRO A N 1
ATOM 581 C CA . PRO A 1 77 ? 20.827 -7.221 -21.808 1.00 79.06 77 PRO A CA 1
ATOM 582 C C . PRO A 1 77 ? 21.937 -7.366 -20.756 1.00 79.06 77 PRO A C 1
ATOM 584 O O . PRO A 1 77 ? 22.571 -8.420 -20.697 1.00 79.06 77 PRO A O 1
ATOM 587 N N . VAL A 1 78 ? 22.156 -6.355 -19.907 1.00 78.25 78 VAL A N 1
ATOM 588 C CA . VAL A 1 78 ? 23.093 -6.413 -18.773 1.00 78.25 78 VAL A CA 1
ATOM 589 C C . VAL A 1 78 ? 22.666 -7.467 -17.744 1.00 78.25 78 VAL A C 1
ATOM 591 O O . VAL A 1 78 ? 23.525 -8.167 -17.213 1.00 78.25 78 VAL A O 1
ATOM 594 N N . PHE A 1 79 ? 21.361 -7.642 -17.504 1.00 72.81 79 PHE A N 1
ATOM 595 C CA . PHE A 1 79 ? 20.832 -8.630 -16.552 1.00 72.81 79 PHE A CA 1
ATOM 596 C C . PHE A 1 79 ? 20.533 -9.995 -17.192 1.00 72.81 79 PHE A C 1
ATOM 598 O O . PHE A 1 79 ? 20.434 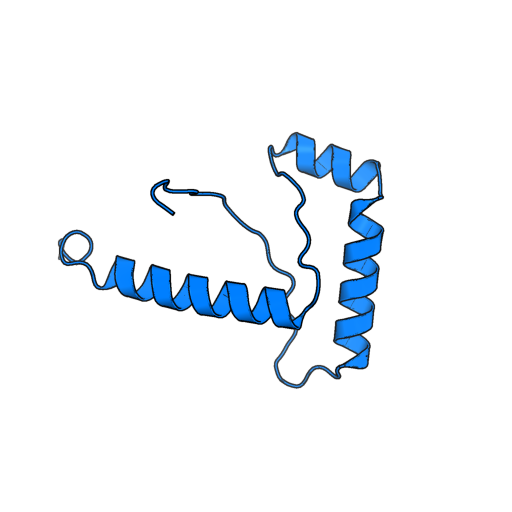-10.996 -16.487 1.00 72.81 79 PHE A O 1
ATOM 605 N N . LYS A 1 80 ? 20.456 -10.074 -18.528 1.00 64.56 80 LYS A N 1
ATOM 606 C CA . LYS A 1 80 ? 20.207 -11.327 -19.268 1.00 64.56 80 LYS A CA 1
ATOM 607 C C . LYS A 1 80 ? 21.428 -12.257 -19.394 1.00 64.56 80 LYS A C 1
ATOM 609 O O . LYS A 1 80 ? 21.287 -13.362 -19.915 1.00 64.56 80 LYS A O 1
ATOM 614 N N . LYS A 1 81 ? 22.623 -11.870 -18.922 1.00 58.91 81 LYS A N 1
ATOM 615 C CA . LYS A 1 81 ? 23.846 -12.696 -19.011 1.00 58.91 81 LYS A CA 1
ATOM 616 C C . LYS A 1 81 ? 24.216 -13.389 -17.691 1.00 58.91 81 LYS A C 1
ATOM 618 O O . LYS A 1 81 ? 24.862 -12.789 -16.840 1.00 58.91 81 LYS A O 1
ATOM 623 N N . LYS A 1 82 ? 23.882 -14.684 -17.596 1.00 50.03 82 LYS A N 1
ATOM 624 C CA . LYS A 1 82 ? 24.777 -15.833 -17.299 1.00 50.03 82 LYS A CA 1
ATOM 625 C C . LYS A 1 82 ? 23.934 -17.116 -17.155 1.00 50.03 82 LYS A C 1
ATOM 627 O O . LYS A 1 82 ? 23.480 -17.456 -16.066 1.00 50.03 82 LYS A O 1
ATOM 632 N N . LYS A 1 83 ? 23.745 -17.824 -18.268 1.00 43.88 83 LYS A N 1
ATOM 633 C CA . LYS A 1 83 ? 23.838 -19.287 -18.294 1.00 43.88 83 LYS A CA 1
ATOM 634 C C . LYS A 1 83 ? 25.092 -19.634 -19.079 1.00 43.88 83 LYS A C 1
ATOM 636 O O . LYS A 1 83 ? 25.386 -18.867 -20.025 1.00 43.88 83 LYS A O 1
#

Sequence (83 aa):
KTGMEMGSWFGLLAPAGTPKEAVDKLFAAMQSAKTSAKVLERLKGIGSEIEISDSPEQFGAYMQDQLKWWAGVLDNPVFKKKK

Mean predicted aligned error: 7.58 Å

pLDDT: mean 81.61, std 13.71, range [42.34, 96.25]

Secondary structure (DSSP, 8-state):
--S------------TT--HHHHHHHHHHHHHHTT-HHHHHHHHHTT------S-HHHHHHHHHHHHHHHHHHHHSTTTS---

Solvent-accessible surface area (backbone atoms only — not comparable to full-atom values): 5452 Å² total; per-residue (Å²): 135,96,66,90,78,84,70,89,85,88,83,94,85,76,66,90,86,63,55,66,70,60,53,52,52,51,48,53,49,52,62,53,44,74,74,32,64,73,54,48,54,55,35,52,74,70,75,47,82,90,78,78,68,97,39,74,66,56,44,52,51,51,53,54,50,49,50,54,49,52,51,52,54,60,65,34,71,84,69,66,70,82,132

Foldseek 3Di:
DPDPPPDDDDDDDDDPPDDPVVQVVVLVVLVVLVPDPVSVVVCVVVVHDDDRDPDPVVVVVVVVVVVVVVVVVCVDVVNVDDD

Radius of gyration: 16.46 Å; Cα contacts (8 Å, |Δi|>4): 26; chains: 1; bounding box: 41×31×40 Å